Protein AF-A0A9E0IN89-F1 (afdb_monomer_lite)

Secondary structure (DSSP, 8-state):
------HHHHHHHHHHHHHHTT----SPPEEEEEE--SSS--EEEEEESSTTSSS-EEEEEEETTT--EEEEEEE--

pLDDT: mean 83.0, std 12.98, range [40.66, 93.38]

Radius of gyration: 12.2 Å; chains: 1; bounding box: 32×23×40 Å

Foldseek 3Di:
DQDFDDQVNLQVLQVVVCVVVVHDAADPKDWDFDQDDDDPRFTKIWIKGPVPDPAWIWTWIAGRRPRHTPDIDTDGD

Sequence (77 aa):
MTTRLDEGTAIAGARAVAAERGWRWEAPVKARRSRTWWPLGRRTWEVRTNAEHIGCNVLVVLDAATGRVVRAAWLPR

Structure (mmCIF, N/CA/C/O backbone):
data_AF-A0A9E0IN89-F1
#
_entry.id   AF-A0A9E0IN89-F1
#
loop_
_atom_site.group_PDB
_atom_site.id
_atom_site.type_symbol
_atom_site.label_atom_id
_atom_site.label_alt_id
_atom_site.label_comp_id
_atom_site.label_asym_id
_atom_site.label_entity_id
_atom_site.label_seq_id
_atom_site.pdbx_PDB_ins_code
_atom_site.Cartn_x
_atom_site.Cartn_y
_atom_site.Cartn_z
_atom_site.occupancy
_atom_site.B_iso_or_equiv
_atom_site.auth_seq_id
_atom_site.auth_comp_id
_atom_site.auth_asym_id
_atom_site.auth_atom_id
_atom_site.pdbx_PDB_model_num
ATOM 1 N N . MET A 1 1 ? -8.015 -0.712 23.022 1.00 40.66 1 MET A N 1
ATOM 2 C CA . MET A 1 1 ? -6.955 0.200 22.540 1.00 40.66 1 MET A CA 1
ATOM 3 C C . MET A 1 1 ? -7.115 0.346 21.036 1.00 40.66 1 MET A C 1
ATOM 5 O O . MET A 1 1 ? -6.926 -0.627 20.323 1.00 40.66 1 MET A O 1
ATOM 9 N N . THR A 1 2 ? -7.568 1.502 20.551 1.00 48.59 2 THR A N 1
ATOM 10 C CA . THR A 1 2 ? -7.796 1.726 19.113 1.00 48.59 2 THR A CA 1
ATOM 11 C C . THR A 1 2 ? -6.493 2.219 18.490 1.00 48.59 2 THR A C 1
ATOM 13 O O . THR A 1 2 ? -6.247 3.424 18.427 1.00 48.59 2 THR A O 1
ATOM 16 N N . THR A 1 3 ? -5.607 1.296 18.128 1.00 54.97 3 THR A N 1
ATOM 17 C CA . THR A 1 3 ? -4.273 1.619 17.608 1.00 54.97 3 THR A CA 1
ATOM 18 C C . THR A 1 3 ? -4.408 2.291 16.241 1.00 54.97 3 THR A C 1
ATOM 20 O O . THR A 1 3 ? -4.769 1.658 15.255 1.00 54.97 3 THR A O 1
ATOM 23 N N . ARG A 1 4 ? -4.176 3.607 16.177 1.00 69.12 4 ARG A N 1
ATOM 24 C CA . ARG A 1 4 ? -4.114 4.340 14.905 1.00 69.12 4 ARG A CA 1
ATOM 25 C C . ARG A 1 4 ? -2.825 3.955 14.188 1.00 69.12 4 ARG A C 1
ATOM 27 O O . ARG A 1 4 ? -1.757 4.091 14.771 1.00 69.12 4 ARG A O 1
ATOM 34 N N . LEU A 1 5 ? -2.933 3.546 12.927 1.00 82.00 5 LEU A N 1
ATOM 35 C CA . LEU A 1 5 ? -1.786 3.235 12.078 1.00 82.00 5 LEU A CA 1
ATOM 36 C C . LEU A 1 5 ? -0.918 4.493 11.902 1.00 82.00 5 LEU A C 1
ATOM 38 O O . LEU A 1 5 ? -1.426 5.553 11.497 1.00 82.00 5 LEU A O 1
ATOM 42 N N . ASP A 1 6 ? 0.371 4.393 12.201 1.00 89.12 6 ASP A N 1
ATOM 43 C CA . ASP A 1 6 ? 1.350 5.423 11.863 1.00 89.12 6 ASP A CA 1
ATOM 44 C C . ASP A 1 6 ? 1.820 5.287 10.404 1.00 89.12 6 ASP A C 1
ATOM 46 O O . ASP A 1 6 ? 1.409 4.383 9.672 1.00 89.12 6 ASP A O 1
ATOM 50 N N . GLU A 1 7 ? 2.626 6.247 9.957 1.00 88.62 7 GLU A N 1
ATOM 51 C CA . GLU A 1 7 ? 3.121 6.297 8.581 1.00 88.62 7 GLU A CA 1
ATOM 52 C C . GLU A 1 7 ? 4.033 5.108 8.247 1.00 88.62 7 GLU A C 1
ATOM 54 O O . GLU A 1 7 ? 3.867 4.474 7.205 1.00 88.62 7 GLU A O 1
ATOM 59 N N . GLY A 1 8 ? 4.954 4.761 9.151 1.00 90.25 8 GLY A N 1
ATOM 60 C CA . GLY A 1 8 ? 5.898 3.658 8.959 1.00 90.25 8 GLY A CA 1
ATOM 61 C C . GLY A 1 8 ? 5.197 2.307 8.836 1.00 90.25 8 GLY A C 1
ATOM 62 O O . GLY A 1 8 ? 5.504 1.525 7.937 1.00 90.25 8 GLY A O 1
ATOM 63 N N . THR A 1 9 ? 4.185 2.067 9.667 1.00 91.00 9 THR A N 1
ATOM 64 C CA . THR A 1 9 ? 3.351 0.865 9.613 1.00 91.00 9 THR A CA 1
ATOM 65 C C . THR A 1 9 ? 2.511 0.834 8.337 1.00 91.00 9 THR A C 1
ATOM 67 O O . THR A 1 9 ? 2.358 -0.226 7.730 1.00 91.00 9 THR A O 1
ATOM 70 N N . ALA A 1 10 ? 2.006 1.986 7.878 1.00 90.56 10 ALA A N 1
ATOM 71 C CA . ALA A 1 10 ? 1.299 2.071 6.601 1.00 90.56 10 ALA A CA 1
ATOM 72 C C . ALA A 1 10 ? 2.207 1.686 5.425 1.00 90.56 10 ALA A C 1
ATOM 74 O O . ALA A 1 10 ? 1.819 0.888 4.571 1.00 90.56 10 ALA A O 1
ATOM 75 N N . ILE A 1 11 ? 3.432 2.216 5.402 1.00 93.19 11 ILE A N 1
ATOM 76 C CA . ILE A 1 11 ? 4.426 1.910 4.370 1.00 93.19 11 ILE A CA 1
ATOM 77 C C . ILE A 1 11 ? 4.809 0.429 4.411 1.00 93.19 11 ILE A C 1
ATOM 79 O O . ILE A 1 11 ? 4.835 -0.217 3.364 1.00 93.19 11 ILE A O 1
ATOM 83 N N . ALA A 1 12 ? 5.059 -0.128 5.599 1.00 92.62 12 ALA A N 1
ATOM 84 C CA . ALA A 1 12 ? 5.392 -1.541 5.761 1.00 92.62 12 ALA A CA 1
ATOM 85 C C . ALA A 1 12 ? 4.263 -2.457 5.262 1.00 92.62 12 ALA A C 1
ATOM 87 O O . ALA A 1 12 ? 4.519 -3.389 4.499 1.00 92.62 12 ALA A O 1
ATOM 88 N N . GLY A 1 13 ? 3.010 -2.151 5.617 1.00 91.94 13 GLY A N 1
ATOM 89 C CA . GLY A 1 13 ? 1.841 -2.890 5.137 1.00 91.94 13 GLY A CA 1
ATOM 90 C C . GLY A 1 13 ? 1.677 -2.805 3.619 1.00 91.94 13 GLY A C 1
ATOM 91 O O . GLY A 1 13 ? 1.477 -3.819 2.954 1.00 91.94 13 GLY A O 1
ATOM 92 N N . ALA A 1 14 ? 1.837 -1.614 3.042 1.00 91.81 14 ALA A N 1
ATOM 93 C CA . ALA A 1 14 ? 1.782 -1.428 1.595 1.00 91.81 14 ALA A CA 1
ATOM 94 C C . ALA A 1 14 ? 2.905 -2.184 0.861 1.00 91.81 14 ALA A C 1
ATOM 96 O O . ALA A 1 14 ? 2.658 -2.782 -0.189 1.00 91.81 14 ALA A O 1
ATOM 97 N N . ARG A 1 15 ? 4.116 -2.213 1.430 1.00 93.06 15 ARG A N 1
ATOM 98 C CA . ARG A 1 15 ? 5.254 -2.963 0.885 1.00 93.06 15 ARG A CA 1
ATOM 99 C C . ARG A 1 15 ? 5.008 -4.469 0.911 1.00 93.06 15 ARG A C 1
ATOM 101 O O . ARG A 1 15 ? 5.336 -5.139 -0.064 1.00 93.06 15 ARG A O 1
ATOM 108 N N . ALA A 1 16 ? 4.407 -4.990 1.980 1.00 93.38 16 ALA A N 1
ATOM 109 C CA . ALA A 1 16 ? 4.028 -6.400 2.066 1.00 93.38 16 ALA A CA 1
ATOM 110 C C . ALA A 1 16 ? 3.013 -6.779 0.974 1.00 93.38 16 ALA A C 1
ATOM 112 O O . ALA A 1 16 ? 3.211 -7.768 0.276 1.00 93.38 16 ALA A O 1
ATOM 113 N N . VAL A 1 17 ? 1.992 -5.942 0.750 1.00 93.12 17 VAL A N 1
ATOM 114 C CA . VAL A 1 17 ? 0.995 -6.146 -0.320 1.00 93.12 17 VAL A CA 1
ATOM 115 C C . VAL A 1 17 ? 1.644 -6.156 -1.703 1.00 93.12 17 VAL A C 1
ATOM 117 O O . VAL A 1 17 ? 1.285 -6.972 -2.550 1.00 93.12 17 VAL A O 1
ATOM 120 N N . ALA A 1 18 ? 2.594 -5.253 -1.951 1.00 91.38 18 ALA A N 1
ATOM 121 C CA . ALA A 1 18 ? 3.319 -5.230 -3.214 1.00 91.38 18 ALA A CA 1
ATOM 122 C C . ALA A 1 18 ? 4.170 -6.494 -3.403 1.00 91.38 18 ALA A C 1
ATOM 124 O O . ALA A 1 18 ? 4.132 -7.087 -4.476 1.00 91.38 18 ALA A O 1
ATOM 125 N N . ALA A 1 19 ? 4.877 -6.939 -2.359 1.00 92.62 19 ALA A N 1
ATOM 126 C CA . ALA A 1 19 ? 5.683 -8.157 -2.398 1.00 92.62 19 ALA A CA 1
ATOM 127 C C . ALA A 1 19 ? 4.829 -9.411 -2.655 1.00 92.62 19 ALA A C 1
ATOM 129 O O . ALA A 1 19 ? 5.176 -10.207 -3.522 1.00 92.62 19 ALA A O 1
ATOM 130 N N . GLU A 1 20 ? 3.686 -9.547 -1.975 1.00 92.81 20 GLU A N 1
ATOM 131 C CA . GLU A 1 20 ? 2.734 -10.654 -2.174 1.00 92.81 20 GLU A CA 1
ATOM 132 C C . GLU A 1 20 ? 2.224 -10.720 -3.621 1.00 92.81 20 GLU A C 1
ATOM 134 O O . GLU A 1 20 ? 2.031 -11.797 -4.179 1.00 92.81 20 GLU A O 1
ATOM 139 N N . ARG A 1 21 ? 2.044 -9.557 -4.256 1.00 90.00 21 ARG A N 1
ATOM 140 C CA . ARG A 1 21 ? 1.533 -9.440 -5.628 1.00 90.00 21 ARG A CA 1
ATOM 141 C C . ARG A 1 21 ? 2.621 -9.408 -6.702 1.00 90.00 21 ARG A C 1
ATOM 143 O O . ARG A 1 21 ? 2.293 -9.261 -7.877 1.00 90.00 21 ARG A O 1
ATOM 150 N N . GLY A 1 22 ? 3.897 -9.503 -6.321 1.00 91.81 22 GLY A N 1
ATOM 151 C CA . GLY A 1 22 ? 5.027 -9.388 -7.249 1.00 91.81 22 GLY A CA 1
ATOM 152 C C . GLY A 1 22 ? 5.166 -8.002 -7.891 1.00 91.81 22 GLY A C 1
ATOM 153 O O . GLY A 1 22 ? 5.732 -7.865 -8.973 1.00 91.81 22 GLY A O 1
ATOM 154 N N . TRP A 1 23 ? 4.626 -6.962 -7.260 1.00 92.00 23 TRP A N 1
ATOM 155 C CA . TRP A 1 23 ? 4.679 -5.591 -7.754 1.00 92.00 23 TRP A CA 1
ATOM 156 C C . TRP A 1 23 ? 6.013 -4.929 -7.410 1.00 92.00 23 TRP A C 1
ATOM 158 O O . TRP A 1 23 ? 6.487 -4.995 -6.274 1.00 92.00 23 TRP A O 1
ATOM 168 N N . ARG A 1 24 ? 6.605 -4.229 -8.384 1.00 88.31 24 ARG A N 1
ATOM 169 C CA . ARG A 1 24 ? 7.855 -3.488 -8.179 1.00 88.31 2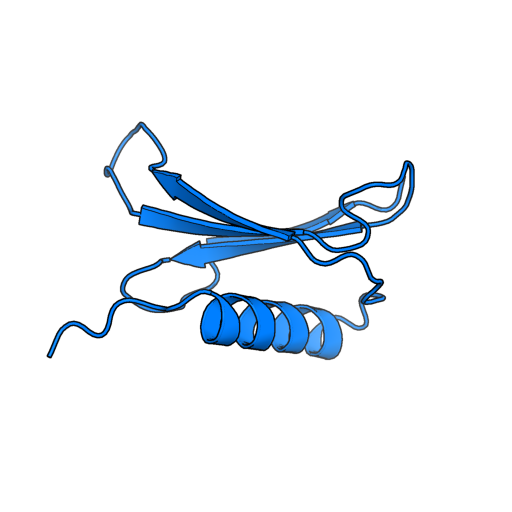4 ARG A CA 1
ATOM 170 C C . ARG A 1 24 ? 7.647 -2.349 -7.181 1.00 88.31 24 ARG A C 1
ATOM 172 O O . ARG A 1 24 ? 6.769 -1.501 -7.340 1.00 88.31 24 ARG A O 1
ATOM 179 N N . TRP A 1 25 ? 8.491 -2.319 -6.158 1.00 88.94 25 TRP A N 1
ATOM 180 C CA . TRP A 1 25 ? 8.477 -1.288 -5.130 1.00 88.94 25 TRP A CA 1
ATOM 181 C C . TRP A 1 25 ? 9.644 -0.324 -5.336 1.00 88.94 25 TRP A C 1
ATOM 183 O O . TRP A 1 25 ? 10.790 -0.676 -5.064 1.00 88.94 25 TRP A O 1
ATOM 193 N N . GLU A 1 26 ? 9.357 0.887 -5.813 1.00 87.62 26 GLU A N 1
ATOM 194 C CA . GLU A 1 26 ? 10.374 1.900 -6.117 1.00 87.62 26 GLU A CA 1
ATOM 195 C C . GLU A 1 26 ? 10.261 3.132 -5.216 1.00 87.62 26 GLU A C 1
ATOM 197 O O . GLU A 1 26 ? 9.168 3.616 -4.907 1.00 87.62 26 GLU A O 1
ATOM 202 N N . ALA A 1 27 ? 11.416 3.650 -4.805 1.00 87.00 27 ALA A N 1
ATOM 203 C CA . ALA A 1 27 ? 11.512 4.961 -4.183 1.00 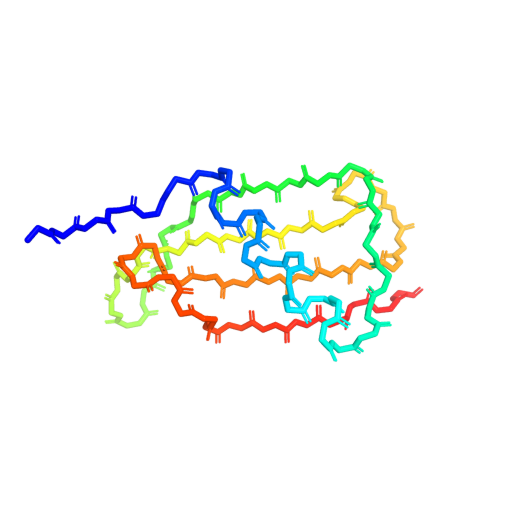87.00 27 ALA A CA 1
ATOM 204 C C . ALA A 1 27 ? 11.357 6.065 -5.253 1.00 87.00 27 ALA A C 1
ATOM 206 O O . ALA A 1 27 ? 11.672 5.814 -6.413 1.00 87.00 27 ALA A O 1
ATOM 207 N N . PRO A 1 28 ? 10.898 7.275 -4.889 1.00 89.00 28 PRO A N 1
ATOM 208 C CA . PRO A 1 28 ? 10.474 7.701 -3.557 1.00 89.00 28 PRO A CA 1
ATOM 209 C C . PRO A 1 28 ? 9.087 7.161 -3.179 1.00 89.00 28 PRO A C 1
ATOM 211 O O . PRO A 1 28 ? 8.159 7.123 -3.991 1.00 89.00 28 PRO A O 1
ATOM 214 N N . VAL A 1 29 ? 8.948 6.747 -1.916 1.00 91.12 29 VAL A N 1
ATOM 215 C CA . VAL A 1 29 ? 7.668 6.324 -1.332 1.00 91.12 29 VAL A CA 1
ATOM 216 C C . VAL A 1 29 ? 7.040 7.513 -0.627 1.00 91.12 29 VAL A C 1
ATOM 218 O O . VAL A 1 29 ? 7.683 8.157 0.197 1.00 91.12 29 VAL A O 1
ATOM 221 N N . LYS A 1 30 ? 5.765 7.771 -0.906 1.00 91.44 30 LYS A N 1
ATOM 222 C CA . LYS A 1 30 ? 4.995 8.820 -0.243 1.00 91.44 30 LYS A CA 1
ATOM 223 C C . LYS A 1 30 ? 3.781 8.217 0.431 1.00 91.44 30 LYS A C 1
ATOM 225 O O . LYS A 1 30 ? 2.935 7.619 -0.233 1.00 91.44 30 LYS A O 1
ATOM 230 N N . ALA A 1 31 ? 3.679 8.410 1.738 1.00 91.06 31 ALA A N 1
ATOM 231 C CA . ALA A 1 31 ? 2.501 8.054 2.506 1.00 91.06 31 ALA A CA 1
ATOM 232 C C . ALA A 1 31 ? 1.750 9.328 2.896 1.00 91.06 31 ALA A C 1
ATOM 234 O O . ALA A 1 31 ? 2.295 10.254 3.489 1.00 91.06 31 ALA A O 1
ATOM 235 N N . ARG A 1 32 ? 0.472 9.399 2.535 1.00 89.94 32 ARG A N 1
ATOM 236 C CA . ARG A 1 32 ? -0.394 10.528 2.859 1.00 89.94 32 ARG A CA 1
ATOM 237 C C . ARG A 1 32 ? -1.603 10.027 3.618 1.00 89.94 32 ARG A C 1
ATOM 239 O O . ARG A 1 32 ? -2.367 9.200 3.124 1.00 89.94 32 ARG A O 1
ATOM 246 N N . ARG A 1 33 ? -1.821 10.583 4.806 1.00 87.69 33 ARG A N 1
ATOM 247 C CA . ARG A 1 33 ? -3.068 10.368 5.531 1.00 87.69 33 ARG A CA 1
ATOM 248 C C . ARG A 1 33 ? -4.161 11.202 4.866 1.00 87.69 33 ARG A C 1
ATOM 250 O O . ARG A 1 33 ? -4.054 12.424 4.775 1.00 87.69 33 ARG A O 1
ATOM 257 N N . SER A 1 34 ? -5.197 10.531 4.388 1.00 82.75 34 SER A N 1
ATOM 258 C CA . SER A 1 34 ? -6.338 11.128 3.708 1.00 82.75 34 SER A CA 1
ATOM 259 C C . SER A 1 34 ? -7.604 10.896 4.528 1.00 82.75 34 SER A C 1
ATOM 261 O O . SER A 1 34 ? -7.736 9.917 5.268 1.00 82.75 34 SER A O 1
ATOM 263 N N . ARG A 1 35 ? -8.546 11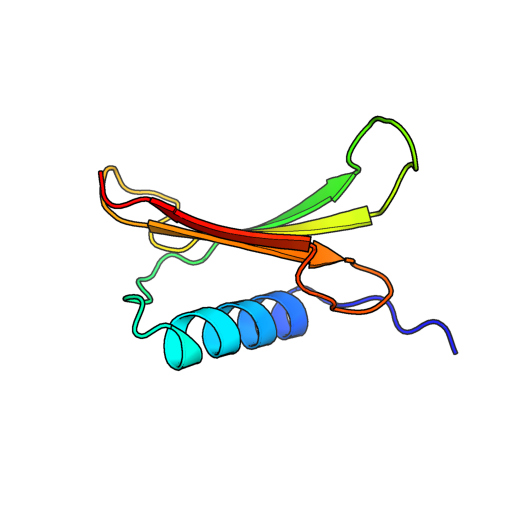.833 4.439 1.00 77.06 35 ARG A N 1
ATOM 264 C CA . ARG A 1 35 ? -9.895 11.652 4.974 1.00 77.06 35 ARG A CA 1
ATOM 265 C C . ARG A 1 35 ? -10.809 11.545 3.769 1.00 77.06 35 ARG A C 1
ATOM 267 O O . ARG A 1 35 ? -11.114 12.561 3.151 1.00 77.06 35 ARG A O 1
ATOM 274 N N . THR A 1 36 ? -11.207 10.327 3.412 1.00 64.56 36 THR A N 1
ATOM 275 C CA . THR A 1 36 ? -12.154 10.144 2.312 1.00 64.56 36 THR A CA 1
ATOM 276 C C . THR A 1 36 ? -13.484 10.758 2.735 1.00 64.56 36 THR A C 1
ATOM 278 O O . THR A 1 36 ? -14.087 10.354 3.733 1.00 64.56 36 THR A O 1
ATOM 281 N N . TRP A 1 37 ? -13.909 11.788 2.010 1.00 51.88 37 TRP A N 1
ATOM 282 C CA . TRP A 1 37 ? -15.244 12.340 2.147 1.00 51.88 37 TRP A CA 1
ATOM 283 C C . TRP A 1 37 ? -16.205 11.410 1.390 1.00 51.88 37 TRP A C 1
ATOM 285 O O . TRP A 1 37 ? -16.011 11.141 0.211 1.00 51.88 37 TRP A O 1
ATOM 295 N N . TRP A 1 38 ? -17.206 10.902 2.112 1.00 43.91 38 TRP A N 1
ATOM 296 C CA . TRP A 1 38 ? -18.323 10.067 1.647 1.00 43.91 38 TRP A CA 1
ATOM 297 C C . TRP A 1 38 ? -18.070 8.563 1.358 1.00 43.91 38 TRP A C 1
ATOM 299 O O . TRP A 1 38 ? -17.069 8.214 0.734 1.00 43.91 38 TRP A O 1
ATOM 309 N N . PRO A 1 39 ? -18.965 7.638 1.790 1.00 48.22 39 PRO A N 1
ATOM 310 C CA . PRO A 1 39 ? -20.136 7.827 2.661 1.00 48.22 39 PRO A CA 1
ATOM 311 C C . PRO A 1 39 ? -19.861 7.598 4.164 1.00 48.22 39 PRO A C 1
ATOM 313 O O . PRO A 1 39 ? -20.754 7.792 4.974 1.00 48.22 39 PRO A O 1
ATOM 316 N N . LEU A 1 40 ? -18.647 7.203 4.581 1.00 56.16 40 LEU A N 1
ATOM 317 C CA . LEU A 1 40 ? -18.390 6.741 5.966 1.00 56.16 40 LEU A CA 1
ATOM 318 C C . LEU A 1 40 ? -17.228 7.435 6.701 1.00 56.16 40 LEU A C 1
ATOM 320 O O . LEU A 1 40 ? -16.800 6.959 7.750 1.00 56.16 40 LEU A O 1
ATOM 324 N N . GLY A 1 41 ? -16.698 8.546 6.175 1.00 64.00 41 GLY A N 1
ATOM 325 C CA . GLY A 1 41 ? -15.727 9.394 6.889 1.00 64.00 41 GLY A CA 1
ATOM 326 C C . GLY A 1 41 ? -14.478 8.665 7.406 1.00 64.00 41 GLY A C 1
ATOM 327 O O . GLY A 1 41 ? -13.884 9.084 8.404 1.00 64.00 41 GLY A O 1
ATOM 328 N N . ARG A 1 42 ? -14.085 7.554 6.769 1.00 73.25 42 ARG A N 1
ATOM 329 C CA . ARG A 1 42 ? -12.959 6.739 7.228 1.00 73.25 42 ARG A CA 1
ATOM 330 C C . ARG A 1 42 ? -11.646 7.454 6.938 1.00 73.25 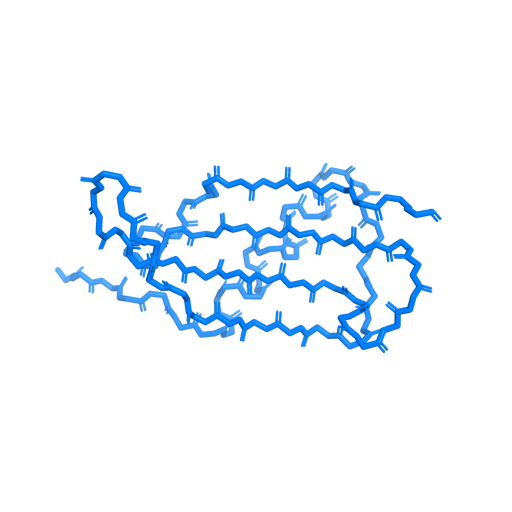42 ARG A C 1
ATOM 332 O O . ARG A 1 42 ? -11.433 8.016 5.863 1.00 73.25 42 ARG A O 1
ATOM 339 N N . ARG A 1 43 ? -10.763 7.445 7.936 1.00 85.94 43 ARG A N 1
ATOM 340 C CA . ARG A 1 43 ? -9.382 7.901 7.779 1.00 85.94 43 ARG A CA 1
ATOM 341 C C . ARG A 1 43 ? -8.617 6.792 7.080 1.00 85.94 43 ARG A C 1
ATOM 343 O O . ARG A 1 43 ? -8.662 5.652 7.532 1.00 85.94 43 ARG A O 1
ATOM 350 N N . THR A 1 44 ? -7.915 7.131 6.015 1.00 89.00 44 THR A N 1
ATOM 351 C CA . THR A 1 44 ? -7.138 6.185 5.223 1.00 89.00 44 THR A CA 1
ATOM 352 C C . THR A 1 44 ? -5.707 6.673 5.077 1.00 89.00 44 THR A C 1
ATOM 354 O O . THR A 1 44 ? -5.400 7.857 5.228 1.00 89.00 44 THR A O 1
ATOM 357 N N . TRP A 1 45 ? -4.812 5.736 4.819 1.00 90.88 45 TRP A N 1
ATOM 358 C CA . TRP A 1 45 ? -3.446 5.990 4.410 1.00 90.88 45 TRP A CA 1
ATOM 359 C C . TRP A 1 45 ? -3.314 5.627 2.946 1.00 90.88 45 TRP A C 1
ATOM 361 O O . TRP A 1 45 ? -3.505 4.473 2.586 1.00 90.88 45 TRP A O 1
ATOM 371 N N . GLU A 1 46 ? -2.995 6.607 2.113 1.00 91.06 46 GLU A N 1
ATOM 372 C CA . GLU A 1 46 ? -2.626 6.387 0.722 1.00 91.06 46 GLU A CA 1
ATOM 373 C C . GLU A 1 46 ? -1.105 6.313 0.633 1.00 91.06 46 GLU A C 1
ATOM 375 O O . GLU A 1 46 ? -0.418 7.297 0.903 1.00 91.06 46 GLU A O 1
ATOM 380 N N . VAL A 1 47 ? -0.581 5.152 0.261 1.00 91.75 47 VAL A N 1
ATOM 381 C CA . VAL A 1 47 ? 0.843 4.913 0.043 1.00 91.75 47 VAL A CA 1
ATOM 382 C C . VAL A 1 47 ? 1.076 4.752 -1.451 1.00 91.75 47 VAL A C 1
ATOM 384 O O . VAL A 1 47 ? 0.463 3.893 -2.088 1.00 91.75 47 VAL A O 1
ATOM 387 N N . ARG A 1 48 ? 1.951 5.590 -2.008 1.00 91.44 48 ARG A N 1
ATOM 388 C CA . ARG A 1 48 ? 2.382 5.518 -3.406 1.00 91.44 48 ARG A CA 1
ATOM 389 C C . ARG A 1 48 ? 3.879 5.285 -3.499 1.00 91.44 48 ARG A C 1
ATOM 391 O O . ARG A 1 48 ? 4.642 5.966 -2.816 1.00 91.44 48 ARG A O 1
ATOM 398 N N . THR A 1 49 ? 4.284 4.355 -4.353 1.00 89.12 49 THR A N 1
ATOM 399 C CA . THR A 1 49 ? 5.680 4.222 -4.796 1.00 89.12 49 THR A CA 1
ATOM 400 C C . THR A 1 49 ? 5.936 5.130 -5.991 1.00 89.12 49 THR A C 1
ATOM 402 O O . THR A 1 49 ? 4.983 5.624 -6.594 1.00 89.12 49 THR A O 1
ATOM 405 N N . ASN A 1 50 ? 7.207 5.377 -6.314 1.00 85.81 50 ASN A N 1
ATOM 406 C CA . ASN A 1 50 ? 7.608 6.214 -7.447 1.00 85.81 50 ASN A CA 1
ATOM 407 C C . ASN A 1 50 ? 6.851 7.565 -7.498 1.00 85.81 50 ASN A C 1
ATOM 409 O O . ASN A 1 50 ? 6.468 8.058 -8.558 1.00 85.81 50 ASN A O 1
ATOM 413 N N . ALA A 1 51 ? 6.537 8.127 -6.323 1.00 78.38 51 ALA A N 1
ATOM 414 C CA . ALA A 1 51 ? 5.476 9.127 -6.176 1.00 78.38 51 ALA A CA 1
ATOM 415 C C . ALA A 1 51 ? 5.817 10.492 -6.798 1.00 78.38 51 ALA A C 1
ATOM 417 O O . ALA A 1 51 ? 4.931 11.335 -6.950 1.00 78.38 51 ALA A O 1
ATOM 418 N N . GLU A 1 52 ? 7.087 10.705 -7.132 1.00 78.50 52 GLU A N 1
ATOM 419 C CA . GLU A 1 52 ? 7.620 11.942 -7.704 1.00 78.50 52 GLU A CA 1
ATOM 420 C C . GLU A 1 52 ? 7.963 11.805 -9.193 1.00 78.50 52 GLU A C 1
ATOM 422 O O . GLU A 1 52 ? 8.358 12.788 -9.815 1.00 78.50 52 GLU A O 1
ATOM 427 N N . HIS A 1 53 ? 7.761 10.626 -9.795 1.00 76.19 53 HIS A N 1
ATOM 428 C CA . HIS A 1 53 ? 8.070 10.399 -11.203 1.00 76.19 53 HIS A CA 1
ATOM 429 C C . HIS A 1 53 ? 6.843 10.007 -12.028 1.00 76.19 53 HIS A C 1
ATOM 431 O O . HIS A 1 53 ? 5.801 9.559 -11.543 1.00 76.19 53 HIS A O 1
ATOM 437 N N . ILE A 1 54 ? 6.991 10.188 -13.338 1.00 70.88 54 ILE A N 1
ATOM 438 C CA . ILE A 1 54 ? 6.049 9.724 -14.345 1.00 70.88 54 ILE A CA 1
ATOM 439 C C . ILE A 1 54 ? 6.432 8.289 -14.700 1.00 70.88 54 ILE A C 1
ATOM 441 O O . ILE A 1 54 ? 7.505 8.061 -15.241 1.00 70.88 54 ILE A O 1
ATOM 445 N N . GLY A 1 55 ? 5.549 7.333 -14.424 1.00 73.50 55 GLY A N 1
ATOM 446 C CA . GLY A 1 55 ? 5.770 5.942 -14.805 1.00 73.50 55 GLY A CA 1
ATOM 447 C C . GLY A 1 55 ? 5.009 4.984 -13.908 1.00 73.50 55 GLY A C 1
ATOM 448 O O . GLY A 1 55 ? 4.100 5.391 -13.175 1.00 73.50 55 GLY A O 1
ATOM 449 N N . CYS A 1 56 ? 5.414 3.723 -13.976 1.00 79.69 56 CYS A N 1
ATOM 450 C CA . CYS A 1 56 ? 4.837 2.657 -13.189 1.00 79.69 56 CYS A CA 1
ATOM 451 C C . CYS A 1 56 ? 4.898 2.958 -11.684 1.00 79.69 56 CYS A C 1
ATOM 453 O O . CYS A 1 56 ? 5.965 3.272 -11.150 1.00 79.69 56 CYS A O 1
ATOM 455 N N . ASN A 1 57 ? 3.767 2.847 -10.988 1.00 86.19 57 ASN A N 1
ATOM 456 C CA . ASN A 1 57 ? 3.716 2.947 -9.535 1.00 86.19 57 ASN A CA 1
ATOM 457 C C . ASN A 1 57 ? 2.706 1.989 -8.897 1.00 86.19 57 ASN A C 1
ATOM 459 O O . ASN A 1 57 ? 1.792 1.465 -9.527 1.00 86.19 57 ASN A O 1
ATOM 463 N N . VAL A 1 58 ? 2.896 1.756 -7.605 1.00 89.81 58 VAL A N 1
ATOM 464 C CA . VAL A 1 58 ? 1.983 1.025 -6.734 1.00 89.81 58 VAL A CA 1
ATOM 465 C C . VAL A 1 58 ? 1.207 2.050 -5.928 1.00 89.81 58 VAL A C 1
ATOM 467 O O . VAL A 1 58 ? 1.806 2.910 -5.286 1.00 89.81 58 VAL A O 1
ATOM 470 N N . LEU A 1 59 ? -0.116 1.916 -5.903 1.00 90.62 59 LEU A N 1
ATOM 471 C CA . LEU A 1 59 ? -0.995 2.628 -4.984 1.00 90.62 59 LEU A CA 1
ATOM 472 C C . LEU A 1 59 ? -1.641 1.627 -4.029 1.00 90.62 59 LEU A C 1
ATOM 474 O O . LEU A 1 59 ? -2.432 0.782 -4.450 1.00 90.62 59 LEU A O 1
ATOM 478 N N . VAL A 1 60 ? -1.373 1.768 -2.734 1.00 91.94 60 VAL A N 1
ATOM 479 C CA . VAL A 1 60 ? -2.067 1.022 -1.679 1.00 91.94 60 VAL A CA 1
ATOM 480 C C . VAL A 1 60 ? -2.792 2.000 -0.767 1.00 91.94 60 VAL A C 1
ATOM 482 O O . VAL A 1 60 ? -2.216 2.977 -0.302 1.00 91.94 60 VAL A O 1
ATOM 485 N N . VAL A 1 61 ? -4.068 1.739 -0.507 1.00 91.31 61 VAL A N 1
ATOM 486 C CA . VAL A 1 61 ? -4.901 2.490 0.428 1.00 91.31 61 VAL A CA 1
ATOM 487 C C . VAL A 1 61 ? -5.251 1.584 1.595 1.00 91.31 61 VAL A C 1
ATOM 489 O O . VAL A 1 61 ? -5.874 0.539 1.407 1.00 91.31 61 VAL A O 1
ATOM 492 N N . LEU A 1 62 ? -4.867 1.994 2.797 1.00 90.50 62 LEU A N 1
ATOM 493 C CA . LEU A 1 62 ? -5.074 1.261 4.043 1.00 90.50 62 LEU A CA 1
ATOM 494 C C . LEU A 1 62 ? -6.058 2.020 4.935 1.00 90.50 62 LEU A C 1
ATOM 496 O O . LEU A 1 62 ? -6.034 3.247 4.995 1.00 90.50 62 LEU A O 1
ATOM 500 N N . ASP A 1 63 ? -6.912 1.309 5.658 1.00 88.75 63 ASP A N 1
ATOM 501 C CA . ASP A 1 63 ? -7.749 1.889 6.702 1.00 88.75 63 ASP A CA 1
ATOM 502 C C . ASP A 1 63 ? -6.874 2.279 7.902 1.00 88.75 63 ASP A C 1
ATOM 504 O O . ASP A 1 63 ? -6.116 1.468 8.430 1.00 88.75 63 ASP A O 1
ATOM 508 N N . ALA A 1 64 ? -6.956 3.531 8.350 1.00 86.56 64 ALA A N 1
A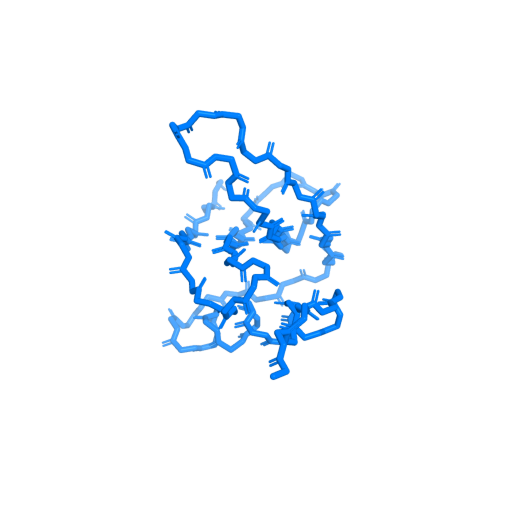TOM 509 C CA . ALA A 1 64 ? -6.046 4.048 9.371 1.00 86.56 64 ALA A CA 1
ATOM 510 C C . ALA A 1 64 ? -6.356 3.547 10.793 1.00 86.56 64 ALA A C 1
ATOM 512 O O . ALA A 1 64 ? -5.555 3.789 11.697 1.00 86.56 64 ALA A O 1
ATOM 513 N N . ALA A 1 65 ? -7.507 2.904 11.019 1.00 85.94 65 ALA A N 1
ATOM 514 C CA . ALA A 1 65 ? -7.875 2.342 12.318 1.00 85.94 65 ALA A CA 1
ATOM 515 C C . ALA A 1 65 ? -7.542 0.848 12.421 1.00 85.94 65 ALA A C 1
ATOM 517 O O . ALA A 1 65 ? -7.213 0.371 13.499 1.00 85.94 65 ALA A O 1
ATOM 518 N N . THR A 1 66 ? -7.647 0.115 11.313 1.00 84.88 66 THR A N 1
ATOM 519 C CA . THR A 1 66 ? -7.508 -1.349 11.291 1.00 84.88 66 THR A CA 1
ATOM 520 C C . THR A 1 66 ? -6.290 -1.842 10.519 1.00 84.88 66 THR A C 1
ATOM 522 O O . THR A 1 66 ? -5.948 -3.014 10.624 1.00 84.88 66 THR A O 1
ATOM 525 N N . GLY A 1 67 ? -5.659 -0.993 9.704 1.00 85.81 67 GLY A N 1
ATOM 526 C CA . GLY A 1 67 ? -4.581 -1.391 8.797 1.00 85.81 67 GLY A CA 1
ATOM 527 C C . GLY A 1 67 ? -5.044 -2.254 7.622 1.00 85.81 67 GLY A C 1
ATOM 528 O O . GLY A 1 67 ? -4.217 -2.721 6.847 1.00 85.81 67 GLY A O 1
ATOM 529 N N . ARG A 1 68 ? -6.355 -2.477 7.459 1.00 88.56 68 ARG A N 1
ATOM 530 C CA . ARG A 1 68 ? -6.885 -3.283 6.355 1.00 88.56 68 ARG A CA 1
ATOM 531 C C . ARG A 1 68 ? -6.669 -2.581 5.025 1.00 88.56 68 ARG A C 1
ATOM 533 O O . ARG A 1 68 ? -6.928 -1.386 4.903 1.00 88.56 68 ARG A O 1
ATOM 540 N N . VAL A 1 69 ? -6.267 -3.340 4.012 1.00 90.06 69 VAL A N 1
ATOM 541 C CA . VAL A 1 69 ? -6.181 -2.845 2.637 1.00 90.06 69 VAL A CA 1
ATOM 542 C C . VAL A 1 69 ? -7.595 -2.566 2.137 1.00 90.06 69 VAL A C 1
ATOM 544 O O . VAL A 1 69 ? -8.401 -3.475 1.969 1.00 90.06 69 VAL A O 1
ATOM 547 N N . VAL A 1 70 ? -7.896 -1.292 1.917 1.00 89.44 70 VAL A N 1
ATOM 548 C CA . VAL A 1 70 ? -9.153 -0.831 1.316 1.00 89.44 70 VAL A CA 1
ATOM 549 C C . VAL A 1 70 ? -9.054 -0.900 -0.204 1.00 89.44 70 VAL A C 1
ATOM 551 O O . VAL A 1 70 ? -10.027 -1.212 -0.884 1.00 89.44 70 VAL A O 1
ATOM 554 N N . ARG A 1 71 ? -7.868 -0.605 -0.746 1.00 88.69 71 ARG A N 1
ATOM 555 C CA . ARG A 1 71 ? -7.600 -0.631 -2.183 1.00 88.69 71 ARG A CA 1
ATOM 556 C C . ARG A 1 71 ? -6.127 -0.921 -2.430 1.00 88.69 71 ARG A C 1
ATOM 558 O O . ARG A 1 71 ? -5.274 -0.395 -1.730 1.00 88.69 71 ARG A O 1
ATOM 565 N N . ALA A 1 72 ? -5.827 -1.705 -3.454 1.00 92.31 72 ALA A N 1
ATOM 566 C CA . ALA A 1 72 ? -4.472 -1.905 -3.948 1.00 92.31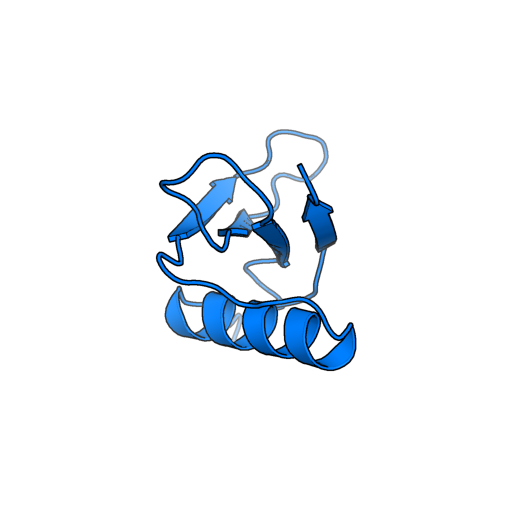 72 ALA A CA 1
ATOM 567 C C . ALA A 1 72 ? -4.515 -1.904 -5.476 1.00 92.31 72 ALA A C 1
ATOM 569 O O . ALA A 1 72 ? -5.357 -2.582 -6.064 1.00 92.31 72 ALA A O 1
ATOM 570 N N . ALA A 1 73 ? -3.644 -1.130 -6.111 1.00 90.44 73 ALA A N 1
ATOM 571 C CA . ALA A 1 73 ? -3.576 -1.007 -7.557 1.00 90.44 73 ALA A CA 1
ATOM 572 C C . ALA A 1 73 ? -2.123 -0.923 -8.027 1.00 90.44 73 ALA A C 1
ATOM 574 O O . ALA A 1 73 ? -1.328 -0.152 -7.489 1.00 90.44 73 ALA A O 1
ATOM 575 N N . TRP A 1 74 ? -1.824 -1.691 -9.069 1.00 88.44 74 TRP A N 1
ATOM 576 C CA . TRP A 1 74 ? -0.662 -1.489 -9.920 1.00 88.44 74 TRP A CA 1
ATOM 577 C C . TRP A 1 74 ? -1.049 -0.506 -11.015 1.00 88.44 74 TRP A C 1
ATOM 579 O O . TRP A 1 74 ? -2.033 -0.723 -11.723 1.00 88.44 74 TRP A O 1
ATOM 589 N N . LEU A 1 75 ? -0.314 0.590 -11.122 1.00 85.06 75 LEU A N 1
ATOM 590 C CA . LEU A 1 75 ? -0.532 1.635 -12.109 1.00 85.06 75 LEU A CA 1
ATOM 591 C C . LEU A 1 75 ? 0.656 1.588 -13.073 1.00 85.06 75 LEU A C 1
ATOM 593 O O . LEU A 1 75 ? 1.655 2.248 -12.808 1.00 85.06 75 LEU A O 1
ATOM 597 N N . PRO A 1 76 ? 0.577 0.783 -14.149 1.00 74.00 76 PRO A N 1
ATOM 598 C CA . PRO A 1 76 ? 1.735 0.434 -14.968 1.00 74.00 76 PRO A CA 1
ATOM 599 C C . PRO A 1 76 ? 2.343 1.604 -15.741 1.00 74.00 76 PRO A C 1
ATOM 601 O O . PRO A 1 76 ? 3.536 1.551 -15.985 1.00 74.00 76 PRO A O 1
ATOM 604 N N . ARG A 1 77 ? 1.546 2.632 -16.065 1.00 61.22 77 ARG A N 1
ATOM 605 C CA . ARG A 1 77 ? 1.866 3.721 -17.004 1.00 61.22 77 ARG A CA 1
ATOM 606 C C . ARG A 1 77 ? 2.640 3.273 -18.245 1.00 61.22 77 ARG A C 1
ATOM 608 O O . ARG A 1 77 ? 3.881 3.172 -18.188 1.00 61.22 77 ARG A O 1
#